Protein AF-A0A2D8I5H7-F1 (afdb_monomer_lite)

Radius of gyration: 12.63 Å; chains: 1; bounding box: 28×21×35 Å

Foldseek 3Di:
DPVPDPDDPVLVVVLVVLCVVFPDHPVLLVLLLVLVVVVCVVQQWDDDSVLSSVLLSVLRVVQRPPPPRDRSNVSSVVCCVVPNRPRIDRD

Structure (mmCIF, N/CA/C/O backbone):
data_AF-A0A2D8I5H7-F1
#
_entry.id   AF-A0A2D8I5H7-F1
#
loop_
_atom_site.group_PDB
_atom_site.id
_atom_site.type_symbol
_atom_site.label_atom_id
_atom_site.label_alt_id
_atom_site.label_comp_id
_atom_site.label_asym_id
_atom_site.label_entity_id
_atom_site.label_seq_id
_atom_site.pdbx_PDB_ins_code
_atom_site.Cartn_x
_atom_site.Cartn_y
_atom_site.Cartn_z
_atom_site.occupancy
_atom_site.B_iso_or_equiv
_atom_site.auth_seq_id
_atom_site.auth_comp_id
_atom_site.auth_asym_id
_atom_site.auth_atom_id
_atom_site.pdbx_PDB_model_num
ATOM 1 N N . MET A 1 1 ? 15.777 11.453 -0.852 1.00 39.66 1 MET A N 1
ATOM 2 C CA . MET A 1 1 ? 15.754 10.508 0.283 1.00 39.66 1 MET A CA 1
ATOM 3 C C . MET A 1 1 ? 14.794 11.041 1.347 1.00 39.66 1 MET A C 1
ATOM 5 O O . MET A 1 1 ? 15.232 11.785 2.208 1.00 39.66 1 MET A O 1
ATOM 9 N N . CYS A 1 2 ? 13.492 10.735 1.264 1.00 46.78 2 CYS A N 1
ATOM 10 C CA . CYS A 1 2 ? 12.479 11.222 2.225 1.00 46.78 2 CYS A CA 1
ATOM 11 C C . CYS A 1 2 ? 11.507 10.104 2.658 1.00 46.78 2 CYS A C 1
ATOM 13 O O . CYS A 1 2 ? 10.296 10.279 2.667 1.00 46.78 2 CYS A O 1
ATOM 15 N N . TRP A 1 3 ? 12.033 8.930 3.015 1.00 57.41 3 TRP A N 1
ATOM 16 C CA . TRP A 1 3 ? 11.338 7.974 3.903 1.00 57.41 3 TRP A CA 1
ATOM 17 C C . TRP A 1 3 ? 11.612 8.239 5.392 1.00 57.41 3 TRP A C 1
ATOM 19 O O . TRP A 1 3 ? 11.112 7.560 6.288 1.00 57.41 3 TRP A O 1
ATOM 29 N N . ASP A 1 4 ? 12.466 9.222 5.641 1.00 48.94 4 ASP A N 1
ATOM 30 C CA . ASP A 1 4 ? 12.808 9.844 6.912 1.00 48.94 4 ASP A CA 1
ATOM 31 C C . ASP A 1 4 ? 11.673 10.827 7.192 1.00 48.94 4 ASP A C 1
ATOM 33 O O . ASP A 1 4 ? 11.523 11.770 6.432 1.00 48.94 4 ASP A O 1
ATOM 37 N N . VAL A 1 5 ? 10.674 10.540 8.032 1.00 52.91 5 VAL A N 1
ATOM 38 C CA . VAL A 1 5 ? 10.717 10.915 9.459 1.00 52.91 5 VAL A CA 1
ATOM 39 C C . VAL A 1 5 ? 9.953 9.921 10.369 1.00 52.91 5 VAL A C 1
ATOM 41 O O . VAL A 1 5 ? 10.051 10.018 11.586 1.00 52.91 5 VAL A O 1
ATOM 44 N N . LYS A 1 6 ? 9.191 8.946 9.840 1.00 59.56 6 LYS A N 1
ATOM 45 C CA . LYS A 1 6 ? 8.297 8.093 10.672 1.00 59.56 6 LYS A CA 1
ATOM 46 C C . LYS A 1 6 ? 8.557 6.583 10.641 1.00 59.56 6 LYS A C 1
ATOM 48 O O . LYS A 1 6 ? 7.946 5.863 11.423 1.00 59.56 6 LYS A O 1
ATOM 53 N N . LEU A 1 7 ? 9.432 6.097 9.764 1.00 69.69 7 LEU A N 1
ATOM 54 C CA . LEU A 1 7 ? 9.720 4.666 9.647 1.00 69.69 7 LEU A CA 1
ATOM 55 C C . LEU A 1 7 ? 10.934 4.278 10.492 1.00 69.69 7 LEU A C 1
ATOM 57 O O . LEU A 1 7 ? 12.002 4.875 10.348 1.00 69.69 7 LEU A O 1
ATOM 61 N N . SER A 1 8 ? 10.788 3.244 11.324 1.00 78.62 8 SER A N 1
ATOM 62 C CA . SER A 1 8 ? 11.916 2.605 12.008 1.00 78.62 8 SER A CA 1
ATOM 63 C C . SER A 1 8 ? 12.939 2.076 11.000 1.00 78.62 8 SER A C 1
ATOM 65 O O . SER A 1 8 ? 12.602 1.724 9.868 1.00 78.62 8 SER A O 1
ATOM 67 N N . LEU A 1 9 ? 14.202 1.971 11.418 1.00 80.31 9 LEU A N 1
ATOM 68 C CA . LEU A 1 9 ? 15.301 1.517 10.558 1.00 80.31 9 LEU A CA 1
ATOM 69 C C . LEU A 1 9 ? 15.062 0.107 9.982 1.00 80.31 9 LEU A C 1
ATOM 71 O O . LEU A 1 9 ? 15.431 -0.171 8.843 1.00 80.31 9 LEU A O 1
ATOM 75 N N . GLU A 1 10 ? 14.396 -0.758 10.749 1.00 83.06 10 GLU A N 1
ATOM 76 C CA . GLU A 1 10 ? 13.957 -2.087 10.309 1.00 83.06 10 GLU A CA 1
ATOM 77 C C . GLU A 1 10 ? 12.889 -2.022 9.213 1.00 83.06 10 GLU A C 1
ATOM 79 O O . GLU A 1 10 ? 13.012 -2.705 8.199 1.00 83.06 10 GLU A O 1
ATOM 84 N N . GLU A 1 11 ? 11.876 -1.166 9.369 1.00 81.94 11 GLU A N 1
ATOM 85 C CA . GLU A 1 11 ? 10.833 -0.991 8.354 1.00 81.94 11 GLU A CA 1
ATOM 86 C C . GLU A 1 11 ? 11.428 -0.415 7.070 1.00 81.94 11 GLU A C 1
ATOM 88 O O . GLU A 1 11 ? 11.141 -0.897 5.981 1.00 81.94 11 GLU A O 1
ATOM 93 N N . ARG A 1 12 ? 12.352 0.543 7.177 1.00 81.31 12 ARG A N 1
ATOM 94 C CA . ARG A 1 12 ? 13.059 1.079 6.010 1.00 81.31 12 ARG A CA 1
ATOM 95 C C . ARG A 1 12 ? 13.804 -0.001 5.224 1.00 81.31 12 ARG A C 1
ATOM 97 O O . ARG A 1 12 ? 13.752 0.014 3.998 1.00 81.31 12 ARG A O 1
ATOM 104 N N . ARG A 1 13 ? 14.485 -0.928 5.907 1.00 84.88 13 ARG A N 1
ATOM 105 C CA . ARG A 1 13 ? 15.159 -2.060 5.246 1.00 84.88 13 ARG A CA 1
ATOM 106 C C . ARG A 1 13 ? 14.160 -2.956 4.534 1.00 84.88 13 ARG A C 1
ATOM 108 O O . ARG A 1 13 ? 14.312 -3.187 3.344 1.00 84.88 13 ARG A O 1
ATOM 115 N N . LYS A 1 14 ? 13.108 -3.357 5.243 1.00 85.94 14 LYS A N 1
ATOM 116 C CA . LYS A 1 14 ? 12.020 -4.178 4.712 1.00 85.94 14 LYS A CA 1
ATOM 117 C C . LYS A 1 14 ? 11.391 -3.583 3.458 1.00 85.94 14 LYS A C 1
ATOM 119 O O . LYS A 1 14 ? 11.151 -4.299 2.499 1.00 85.94 14 LYS A O 1
ATOM 124 N N . TRP A 1 15 ? 11.115 -2.284 3.460 1.00 85.38 15 TRP A N 1
ATOM 125 C CA . TRP A 1 15 ? 10.591 -1.603 2.284 1.00 85.38 15 TRP A CA 1
ATOM 126 C C . TRP A 1 15 ? 11.618 -1.556 1.142 1.00 85.38 15 TRP A C 1
ATOM 128 O O . TRP A 1 15 ? 11.253 -1.768 -0.007 1.00 85.38 15 TRP A O 1
ATOM 138 N N . GLY A 1 16 ? 12.900 -1.325 1.441 1.00 83.81 16 GLY A N 1
ATOM 139 C CA . GLY A 1 16 ? 13.964 -1.363 0.433 1.00 83.81 16 GLY A CA 1
ATOM 140 C C . GLY A 1 16 ? 14.123 -2.738 -0.224 1.00 83.81 16 GLY A C 1
ATOM 141 O O . GLY A 1 16 ? 14.318 -2.814 -1.432 1.00 83.81 16 GLY A O 1
ATOM 142 N N . GLU A 1 17 ? 13.997 -3.820 0.545 1.00 86.38 17 GLU A N 1
ATOM 143 C CA . GLU A 1 17 ? 14.046 -5.192 0.022 1.00 86.38 17 GLU A CA 1
ATOM 144 C C . GLU A 1 17 ? 12.893 -5.483 -0.945 1.00 86.38 17 GLU A C 1
ATOM 146 O O . GLU A 1 17 ? 13.129 -6.036 -2.017 1.00 86.38 17 GLU A O 1
ATOM 151 N N . GLU A 1 18 ? 11.672 -5.061 -0.609 1.00 84.94 18 GLU A N 1
ATOM 152 C CA . GLU A 1 18 ? 10.504 -5.235 -1.482 1.00 84.94 18 GLU A CA 1
ATOM 153 C C . GLU A 1 18 ? 10.673 -4.442 -2.784 1.00 84.94 18 GLU A C 1
ATOM 155 O O . GLU A 1 18 ? 10.503 -4.988 -3.869 1.00 84.94 18 GLU A O 1
ATOM 160 N N . ILE A 1 19 ? 11.121 -3.187 -2.708 1.00 85.00 19 ILE A N 1
ATOM 161 C CA . ILE A 1 19 ? 11.359 -2.365 -3.906 1.00 85.00 19 ILE A CA 1
ATOM 162 C C . ILE A 1 19 ? 12.353 -3.018 -4.850 1.00 85.00 19 ILE A C 1
ATOM 164 O O . ILE A 1 19 ? 12.107 -3.077 -6.047 1.00 85.00 19 ILE A O 1
ATOM 168 N N . LEU A 1 20 ? 13.459 -3.539 -4.316 1.00 82.88 20 LEU A N 1
ATOM 169 C CA . LEU A 1 20 ? 14.468 -4.222 -5.123 1.00 82.88 20 LEU A CA 1
ATOM 170 C C . LEU A 1 20 ? 13.947 -5.524 -5.747 1.00 82.88 20 LEU A C 1
ATOM 172 O O . LEU A 1 20 ? 14.510 -5.996 -6.734 1.00 82.88 20 LEU A O 1
ATOM 176 N N . ARG A 1 21 ? 12.903 -6.120 -5.167 1.00 81.94 21 ARG A N 1
ATOM 177 C CA . ARG A 1 21 ? 12.301 -7.372 -5.628 1.00 81.94 21 ARG A CA 1
ATOM 178 C C . ARG A 1 21 ? 11.275 -7.168 -6.743 1.00 81.94 21 ARG A C 1
ATOM 180 O O . ARG A 1 21 ? 11.031 -8.103 -7.505 1.00 81.94 21 ARG A O 1
ATOM 187 N N . HIS A 1 22 ? 10.689 -5.979 -6.853 1.00 81.62 22 HIS A N 1
ATOM 188 C CA . HIS A 1 22 ? 9.659 -5.664 -7.841 1.00 81.62 22 HIS A CA 1
ATOM 189 C C . HIS A 1 22 ? 10.182 -4.755 -8.958 1.00 81.62 22 HIS A C 1
ATOM 191 O O . HIS A 1 22 ? 11.182 -4.061 -8.817 1.00 81.62 22 HIS A O 1
ATOM 197 N N . SER A 1 23 ? 9.487 -4.740 -10.095 1.00 79.44 23 SER A N 1
ATOM 198 C CA . SER A 1 23 ? 9.881 -3.967 -11.284 1.00 79.44 23 SER A CA 1
ATOM 199 C C . SER A 1 23 ? 9.520 -2.475 -11.226 1.00 79.44 23 SER A C 1
ATOM 201 O O . SER A 1 23 ? 9.491 -1.828 -12.268 1.00 79.44 23 SER A O 1
ATOM 203 N N . PHE A 1 24 ? 9.230 -1.940 -10.038 1.00 84.62 24 PHE A N 1
ATOM 204 C CA . PHE A 1 24 ? 8.773 -0.563 -9.830 1.00 84.62 24 PHE A CA 1
ATOM 205 C C . PHE A 1 24 ? 9.852 0.277 -9.149 1.00 84.62 24 PHE A C 1
ATOM 207 O O . PHE A 1 24 ? 10.548 -0.201 -8.250 1.00 84.62 24 PHE A O 1
ATOM 214 N N . ASP A 1 25 ? 9.945 1.550 -9.519 1.00 85.62 25 ASP A N 1
ATOM 215 C CA . ASP A 1 25 ? 10.915 2.478 -8.937 1.00 85.62 25 ASP A CA 1
ATOM 216 C C . ASP A 1 25 ? 10.537 2.899 -7.510 1.00 85.62 25 ASP A C 1
ATOM 218 O O . ASP A 1 25 ? 9.361 2.989 -7.156 1.00 85.62 25 ASP A O 1
ATOM 222 N N . GLU A 1 26 ? 11.522 3.298 -6.693 1.00 85.12 26 GLU A N 1
ATOM 223 C CA . GLU A 1 26 ? 11.274 3.770 -5.315 1.00 85.12 26 GLU A CA 1
ATOM 224 C C . GLU A 1 26 ? 10.211 4.876 -5.241 1.00 85.12 26 GLU A C 1
ATOM 226 O O . GLU A 1 26 ? 9.397 4.931 -4.314 1.00 85.12 26 GLU A O 1
ATOM 231 N N . LYS A 1 27 ? 10.191 5.747 -6.251 1.00 85.75 27 LYS A N 1
ATOM 232 C CA . LYS A 1 27 ? 9.219 6.830 -6.356 1.00 85.75 27 LYS A CA 1
ATOM 233 C C . LYS A 1 27 ? 7.787 6.304 -6.502 1.00 85.75 27 LYS A C 1
ATOM 235 O O . LYS A 1 27 ? 6.878 6.868 -5.899 1.00 85.75 27 LYS A O 1
ATOM 240 N N . G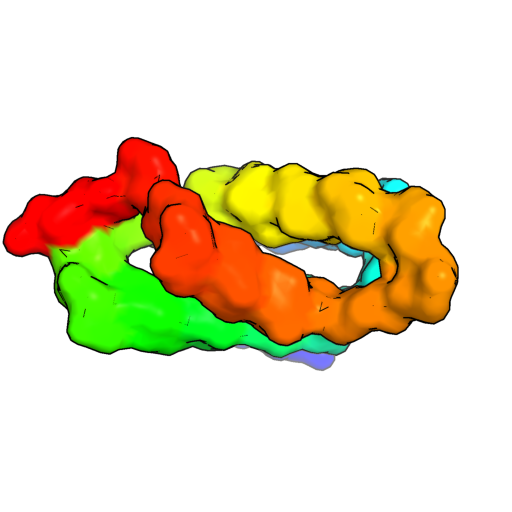LU A 1 28 ? 7.580 5.220 -7.242 1.00 89.25 28 GLU A N 1
ATOM 241 C CA . GLU A 1 28 ? 6.257 4.613 -7.407 1.00 89.25 28 GLU A CA 1
ATOM 242 C C . GLU A 1 28 ? 5.754 4.015 -6.096 1.00 89.25 28 GLU A C 1
ATOM 244 O O . GLU A 1 28 ? 4.595 4.205 -5.734 1.00 89.25 28 GLU A O 1
ATOM 249 N N . TRP A 1 29 ? 6.642 3.388 -5.326 1.00 89.00 29 TRP A N 1
ATOM 250 C CA . TRP A 1 29 ? 6.329 2.889 -3.986 1.00 89.00 29 TRP A CA 1
ATOM 251 C C . TRP A 1 29 ? 5.997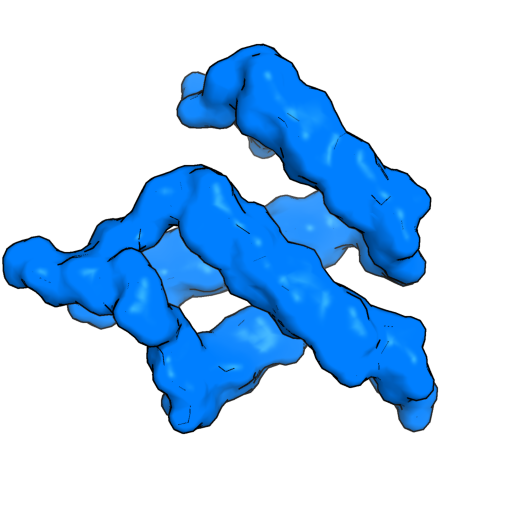 4.012 -3.005 1.00 89.00 29 TRP A C 1
ATOM 253 O O . TRP A 1 29 ? 5.067 3.891 -2.207 1.00 89.00 29 TRP A O 1
ATOM 263 N N . GLN A 1 30 ? 6.721 5.133 -3.078 1.00 87.50 30 GLN A N 1
ATOM 264 C CA . GLN A 1 30 ? 6.416 6.338 -2.300 1.00 87.50 30 GLN A CA 1
ATOM 265 C C . GLN A 1 30 ? 5.023 6.872 -2.621 1.00 87.50 30 GLN A C 1
ATOM 267 O O . GLN A 1 30 ? 4.240 7.130 -1.707 1.00 87.50 30 GLN A O 1
ATOM 272 N N . GLN A 1 31 ? 4.713 7.005 -3.908 1.00 89.81 31 GLN A N 1
ATOM 273 C CA . GLN A 1 31 ? 3.416 7.479 -4.376 1.00 89.81 31 GLN A CA 1
ATOM 274 C C . GLN A 1 31 ? 2.282 6.540 -3.957 1.00 89.81 31 GLN A C 1
ATOM 276 O O . GLN A 1 31 ? 1.299 6.999 -3.380 1.00 89.81 31 GLN A O 1
ATOM 281 N N . ALA A 1 32 ? 2.456 5.231 -4.143 1.00 90.75 32 ALA A N 1
ATOM 282 C CA . ALA A 1 32 ? 1.499 4.212 -3.728 1.00 90.75 32 ALA A CA 1
ATOM 283 C C . ALA A 1 32 ? 1.231 4.234 -2.216 1.00 90.75 32 ALA A C 1
ATOM 285 O O . ALA A 1 32 ? 0.077 4.237 -1.788 1.00 90.75 32 ALA A O 1
ATOM 286 N N . ARG A 1 33 ? 2.285 4.334 -1.394 1.00 89.94 33 ARG A N 1
ATOM 287 C CA . ARG A 1 33 ? 2.158 4.463 0.065 1.00 89.94 33 ARG A CA 1
ATOM 288 C C . ARG A 1 33 ? 1.393 5.723 0.456 1.00 89.94 33 ARG A C 1
ATOM 290 O O . ARG A 1 33 ? 0.499 5.658 1.295 1.00 89.94 33 ARG A O 1
ATOM 297 N N . SER A 1 34 ? 1.733 6.866 -0.135 1.00 89.19 34 SER A N 1
ATOM 298 C CA . SER A 1 34 ? 1.040 8.129 0.132 1.00 89.19 34 SER A CA 1
ATOM 299 C C . SER A 1 34 ? -0.428 8.088 -0.293 1.00 89.19 34 SER A C 1
ATOM 301 O O . SER A 1 34 ? -1.277 8.573 0.452 1.00 89.19 34 SER A O 1
ATOM 303 N N . ALA A 1 35 ? -0.742 7.487 -1.442 1.00 90.12 35 ALA A N 1
ATOM 304 C CA . ALA A 1 35 ? -2.114 7.304 -1.901 1.00 90.12 35 ALA A CA 1
ATOM 305 C C . ALA A 1 35 ? -2.920 6.425 -0.936 1.00 90.12 35 ALA A C 1
ATOM 307 O O . ALA A 1 35 ? -3.994 6.834 -0.499 1.00 90.12 35 ALA A O 1
ATOM 308 N N . LEU A 1 36 ? -2.370 5.279 -0.519 1.00 89.44 36 LEU A N 1
ATOM 309 C CA . LEU A 1 36 ? -3.027 4.385 0.434 1.00 89.44 36 LEU A CA 1
ATOM 310 C C . LEU A 1 36 ? -3.257 5.055 1.795 1.00 89.44 36 LEU A C 1
ATOM 312 O O . LEU A 1 36 ? -4.341 4.952 2.356 1.00 89.44 36 LEU A O 1
ATOM 316 N N . LEU A 1 37 ? -2.272 5.794 2.312 1.00 88.12 37 LEU A N 1
ATOM 317 C CA . LEU A 1 37 ? -2.426 6.545 3.562 1.00 88.12 37 LEU A CA 1
ATOM 318 C C . LEU A 1 37 ? -3.518 7.622 3.469 1.00 88.12 37 LEU A C 1
ATOM 320 O O . LEU A 1 37 ? -4.263 7.809 4.428 1.00 88.12 37 LEU A O 1
ATOM 324 N N . ASN A 1 38 ? -3.634 8.311 2.331 1.00 88.94 38 ASN A N 1
ATOM 325 C CA . ASN A 1 38 ? -4.704 9.286 2.105 1.00 88.94 38 ASN A CA 1
ATOM 326 C C . ASN A 1 38 ? -6.085 8.620 2.025 1.00 88.94 38 ASN A C 1
ATOM 328 O O . ASN A 1 38 ? -7.050 9.165 2.561 1.00 88.94 38 ASN A O 1
ATOM 332 N N . LEU A 1 39 ? -6.183 7.450 1.386 1.00 88.75 39 LEU A N 1
ATOM 333 C CA . LEU A 1 39 ? -7.416 6.660 1.329 1.00 88.75 39 LEU A CA 1
ATOM 334 C C . LEU A 1 39 ? -7.845 6.197 2.723 1.00 88.75 39 LEU A C 1
ATOM 336 O O . LEU A 1 39 ? -8.975 6.445 3.130 1.00 88.75 39 LEU A O 1
ATOM 340 N N . LEU A 1 40 ? -6.915 5.624 3.488 1.00 87.50 40 LEU A N 1
ATOM 341 C CA . LEU A 1 40 ? -7.145 5.215 4.873 1.00 87.50 40 LEU A CA 1
ATOM 342 C C . LEU A 1 40 ? -7.610 6.394 5.737 1.00 87.50 40 LEU A C 1
ATOM 344 O O . LEU A 1 40 ? -8.612 6.288 6.434 1.00 87.50 40 LEU A O 1
ATOM 348 N N . ALA A 1 41 ? -6.938 7.544 5.641 1.00 86.38 41 ALA A N 1
ATOM 349 C CA . ALA A 1 41 ? -7.340 8.745 6.369 1.00 86.38 41 ALA A CA 1
ATOM 350 C C . ALA A 1 41 ? -8.734 9.255 5.961 1.00 86.38 41 ALA A C 1
ATOM 352 O O . ALA A 1 41 ? -9.481 9.723 6.821 1.00 86.38 41 ALA A O 1
ATOM 353 N N . SER A 1 42 ? -9.089 9.155 4.675 1.00 87.19 42 SER A N 1
ATOM 354 C CA . SER A 1 42 ? -10.409 9.556 4.164 1.00 87.19 42 SER A CA 1
ATOM 355 C C . SER A 1 42 ? -11.523 8.654 4.697 1.00 87.19 42 SER A C 1
ATOM 357 O O . SER A 1 42 ? -12.572 9.156 5.086 1.00 87.19 42 SER A O 1
ATOM 359 N N . GLU A 1 43 ? -11.260 7.352 4.802 1.00 84.25 43 GLU A N 1
ATOM 360 C CA . GLU A 1 43 ? -12.201 6.349 5.320 1.00 84.25 43 GLU A CA 1
ATOM 361 C C . GLU A 1 43 ? -12.154 6.198 6.856 1.00 84.25 43 GLU A C 1
ATOM 363 O O . GLU A 1 43 ? -12.825 5.338 7.420 1.00 84.25 43 GLU A O 1
ATOM 368 N N . ASN A 1 44 ? -11.367 7.024 7.559 1.00 81.81 44 ASN A N 1
ATOM 369 C CA . ASN A 1 44 ? -11.121 6.911 9.007 1.00 81.81 44 ASN A CA 1
ATOM 370 C C . ASN A 1 44 ? -10.577 5.533 9.446 1.00 81.81 44 ASN A C 1
ATOM 372 O O . ASN A 1 44 ? -10.822 5.048 10.551 1.00 81.81 44 ASN A O 1
ATOM 376 N N . LEU A 1 45 ? -9.820 4.899 8.557 1.00 83.75 45 LEU A N 1
ATOM 377 C CA . LEU A 1 45 ? -9.191 3.607 8.757 1.00 83.75 45 LEU A CA 1
ATOM 378 C C . LEU A 1 45 ? -7.735 3.784 9.189 1.00 83.75 4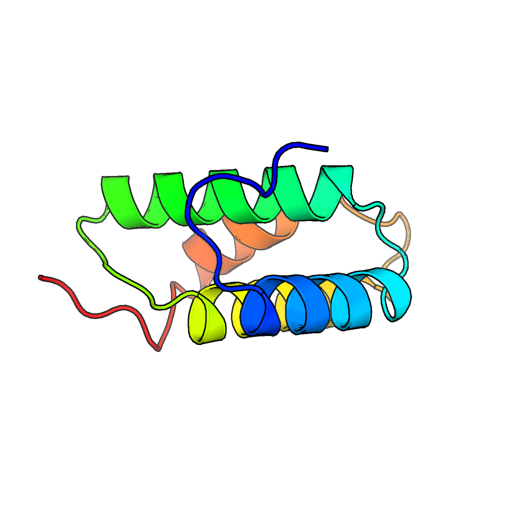5 LEU A C 1
ATOM 380 O O . LEU A 1 45 ? -7.022 4.674 8.723 1.00 83.75 45 LEU A O 1
ATOM 384 N N . HIS A 1 46 ? -7.256 2.881 10.042 1.00 78.12 46 HIS A N 1
ATOM 385 C CA . HIS A 1 46 ? -5.842 2.801 10.398 1.00 78.12 46 HIS A CA 1
ATOM 386 C C . HIS A 1 46 ? -5.250 1.451 9.997 1.00 78.12 46 HIS A C 1
ATOM 388 O O . HIS A 1 46 ? -5.806 0.393 10.289 1.00 78.12 46 HIS A O 1
ATOM 394 N N . ALA A 1 47 ? -4.075 1.497 9.366 1.00 81.12 47 ALA A N 1
ATOM 395 C CA . ALA A 1 47 ? -3.281 0.324 9.032 1.00 81.12 47 ALA A CA 1
ATOM 396 C C . ALA A 1 47 ? -1.836 0.509 9.505 1.00 81.12 47 ALA A C 1
ATOM 398 O O . ALA A 1 47 ? -1.259 1.592 9.402 1.00 81.12 47 ALA A O 1
ATOM 399 N N . ASN A 1 48 ? -1.242 -0.570 10.013 1.00 83.56 48 ASN A N 1
ATOM 400 C CA . ASN A 1 48 ? 0.170 -0.585 10.377 1.00 83.56 48 ASN A CA 1
ATOM 401 C C . ASN A 1 48 ? 1.053 -0.601 9.123 1.00 83.56 48 ASN A C 1
ATOM 403 O O . ASN A 1 48 ? 0.658 -1.133 8.086 1.00 83.56 48 ASN A O 1
ATOM 407 N N . GLU A 1 49 ? 2.289 -0.111 9.244 1.00 83.75 49 GLU A N 1
ATOM 408 C CA . GLU A 1 49 ? 3.254 -0.078 8.131 1.00 83.75 49 GLU A CA 1
ATOM 409 C C . GLU A 1 49 ? 3.490 -1.459 7.514 1.00 83.75 49 GLU A C 1
ATOM 411 O O . GLU A 1 49 ? 3.604 -1.575 6.297 1.00 83.75 49 GLU A O 1
ATOM 416 N N . ASN A 1 50 ? 3.466 -2.521 8.325 1.00 84.75 50 ASN A N 1
ATOM 417 C CA . ASN A 1 50 ? 3.560 -3.883 7.814 1.00 84.75 50 ASN A CA 1
ATOM 418 C C . ASN A 1 50 ? 2.383 -4.244 6.894 1.00 84.75 50 ASN A C 1
ATOM 420 O O . ASN A 1 50 ? 2.604 -4.813 5.832 1.00 84.75 50 ASN A O 1
ATOM 424 N N . SER A 1 51 ? 1.153 -3.890 7.280 1.00 87.38 51 SER A N 1
ATOM 425 C CA . SER A 1 51 ? -0.046 -4.148 6.476 1.00 87.38 51 SER A CA 1
ATOM 426 C C . SER A 1 51 ? -0.040 -3.319 5.193 1.00 87.38 51 SER A C 1
ATOM 428 O O . SER A 1 51 ? -0.345 -3.844 4.131 1.00 87.38 51 SER A O 1
ATOM 430 N N . ILE A 1 52 ? 0.359 -2.046 5.282 1.00 88.50 52 ILE A N 1
ATOM 431 C CA . ILE A 1 52 ? 0.518 -1.139 4.134 1.00 88.50 52 ILE A CA 1
ATOM 432 C C . ILE A 1 52 ? 1.534 -1.715 3.142 1.00 88.50 52 ILE A C 1
ATOM 434 O O . ILE A 1 52 ? 1.249 -1.816 1.952 1.00 88.50 52 ILE A O 1
ATOM 438 N N . ARG A 1 53 ? 2.704 -2.133 3.636 1.00 89.25 53 ARG A N 1
ATOM 439 C CA . ARG A 1 53 ? 3.761 -2.739 2.823 1.00 89.25 53 ARG A CA 1
ATOM 440 C C . ARG A 1 53 ? 3.274 -4.015 2.146 1.00 89.25 53 ARG A C 1
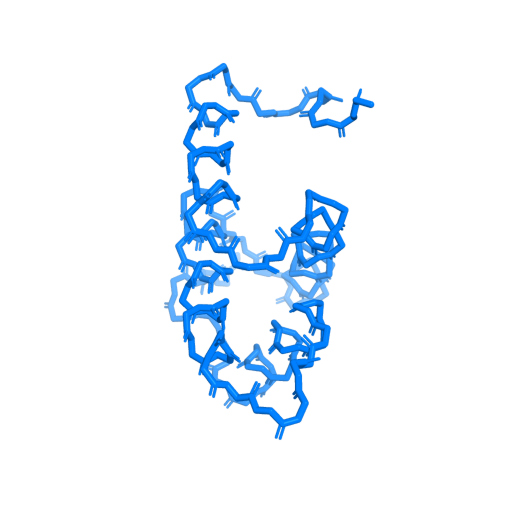ATOM 442 O O . ARG A 1 53 ? 3.344 -4.095 0.931 1.00 89.25 53 ARG A O 1
ATOM 449 N N . SER A 1 54 ? 2.736 -4.971 2.906 1.00 89.00 54 SER A N 1
ATOM 450 C CA . SER A 1 54 ? 2.231 -6.233 2.349 1.00 89.00 54 SER A CA 1
ATOM 451 C C . SER A 1 54 ? 1.127 -6.016 1.314 1.00 89.00 54 SER A C 1
ATOM 453 O O . SER A 1 54 ? 1.092 -6.720 0.310 1.00 89.00 54 SER A O 1
ATOM 455 N N . TYR A 1 55 ? 0.257 -5.027 1.525 1.00 89.38 55 TYR A N 1
ATOM 456 C CA . TYR A 1 55 ? -0.789 -4.674 0.571 1.00 89.38 55 TYR A CA 1
ATOM 457 C C . TYR A 1 55 ? -0.209 -4.143 -0.744 1.00 89.38 55 TYR A C 1
ATOM 459 O O . TYR A 1 55 ? -0.568 -4.616 -1.821 1.00 89.38 55 TYR A O 1
ATOM 467 N N . ILE A 1 56 ? 0.724 -3.191 -0.665 1.00 90.25 56 ILE A N 1
ATOM 468 C CA . ILE A 1 56 ? 1.354 -2.592 -1.846 1.00 90.25 56 ILE A CA 1
ATOM 469 C C . ILE A 1 56 ? 2.225 -3.615 -2.580 1.00 90.25 56 ILE A C 1
ATOM 471 O O . ILE A 1 56 ? 2.175 -3.655 -3.806 1.00 90.25 56 ILE A O 1
ATOM 475 N N . SER A 1 57 ? 2.950 -4.480 -1.864 1.00 89.94 57 SER A N 1
ATOM 476 C CA . SER A 1 57 ? 3.684 -5.598 -2.467 1.00 89.94 57 SER A CA 1
ATOM 477 C C . SER A 1 57 ? 2.750 -6.540 -3.217 1.00 89.94 57 SER A C 1
ATOM 479 O O . SER A 1 57 ? 3.004 -6.847 -4.374 1.00 89.94 57 SER A O 1
ATOM 481 N N . CYS A 1 58 ? 1.616 -6.917 -2.621 1.00 87.94 58 CYS A N 1
ATOM 482 C CA . CYS A 1 58 ? 0.631 -7.762 -3.293 1.00 87.94 58 CYS A CA 1
ATOM 483 C C . CYS A 1 58 ? 0.075 -7.094 -4.562 1.00 87.94 58 CYS A C 1
ATOM 485 O O . CYS A 1 58 ? -0.024 -7.742 -5.604 1.00 87.94 58 CYS A O 1
ATOM 487 N N . CYS A 1 59 ? -0.207 -5.787 -4.510 1.00 88.81 59 CYS A N 1
ATOM 488 C CA . CYS A 1 59 ? -0.596 -5.018 -5.693 1.00 88.81 59 CYS A CA 1
ATOM 489 C C . CYS A 1 59 ? 0.508 -5.061 -6.760 1.00 88.81 59 CYS A C 1
ATOM 491 O O . CYS A 1 59 ? 0.233 -5.380 -7.914 1.00 88.81 59 CYS A O 1
ATOM 493 N N . ALA A 1 60 ? 1.760 -4.803 -6.372 1.00 88.94 60 ALA A N 1
ATOM 494 C CA . ALA A 1 60 ? 2.917 -4.837 -7.262 1.00 88.94 60 ALA A CA 1
ATOM 495 C C . ALA A 1 60 ? 3.129 -6.220 -7.896 1.00 88.94 60 ALA A C 1
ATOM 497 O O . ALA A 1 60 ? 3.465 -6.307 -9.073 1.00 88.94 60 ALA A O 1
ATOM 498 N N . GLU A 1 61 ? 2.915 -7.305 -7.154 1.00 88.19 61 GLU A N 1
ATOM 499 C CA . GLU A 1 61 ? 2.980 -8.674 -7.673 1.00 88.19 61 GLU A CA 1
ATOM 500 C C . GLU A 1 61 ? 1.853 -8.959 -8.665 1.00 88.19 61 GLU A C 1
ATOM 502 O O . GLU A 1 61 ? 2.106 -9.509 -9.738 1.00 88.19 61 GLU A O 1
ATOM 507 N N . ALA A 1 62 ? 0.626 -8.543 -8.339 1.00 85.75 62 ALA A N 1
ATOM 508 C CA . ALA A 1 62 ? -0.551 -8.772 -9.169 1.00 85.75 62 ALA A CA 1
ATOM 509 C C . ALA A 1 62 ? -0.429 -8.093 -10.541 1.00 85.75 62 ALA A C 1
ATOM 511 O O . ALA A 1 62 ? -0.734 -8.703 -11.568 1.00 85.75 62 ALA A O 1
ATOM 512 N N . VAL A 1 63 ? 0.066 -6.851 -10.578 1.00 85.06 63 VAL A N 1
ATOM 513 C CA . VAL A 1 63 ? 0.252 -6.115 -11.839 1.00 85.06 63 VAL A CA 1
ATOM 514 C C . VAL A 1 63 ? 1.648 -6.243 -12.437 1.00 85.06 63 VAL A C 1
ATOM 516 O O . VAL A 1 63 ? 1.839 -5.885 -13.596 1.00 85.06 63 VAL A O 1
ATOM 519 N N . GLY A 1 64 ? 2.614 -6.799 -11.702 1.00 77.44 64 GLY A N 1
ATOM 520 C CA . GLY A 1 64 ? 4.011 -6.925 -12.128 1.00 77.44 64 GLY A CA 1
ATOM 521 C C . GLY A 1 64 ? 4.210 -7.788 -13.376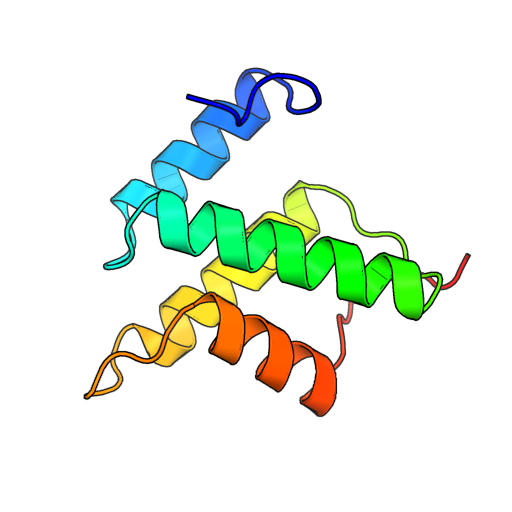 1.00 77.44 64 GLY A C 1
ATOM 522 O O . GLY A 1 64 ? 5.220 -7.660 -14.060 1.00 77.44 64 GLY A O 1
ATOM 523 N N . SER A 1 65 ? 3.232 -8.640 -13.694 1.00 76.88 65 SER A N 1
ATOM 524 C CA . SER A 1 65 ? 3.208 -9.454 -14.919 1.00 76.88 65 SER A CA 1
ATOM 525 C C . SER A 1 65 ? 2.290 -8.898 -16.019 1.00 76.88 65 SER A C 1
ATOM 527 O O . SER A 1 65 ? 2.192 -9.501 -17.087 1.00 76.88 65 SER A O 1
ATOM 529 N N . SER A 1 66 ? 1.600 -7.774 -15.785 1.00 75.56 66 SER A N 1
ATOM 530 C CA . SER A 1 66 ? 0.706 -7.154 -16.771 1.00 75.56 66 SER A CA 1
ATOM 531 C C . SER A 1 66 ? 1.475 -6.243 -17.730 1.00 75.56 66 SER A C 1
ATOM 533 O O . SER A 1 66 ? 2.380 -5.515 -17.325 1.00 75.56 66 SER A O 1
ATOM 535 N N . TYR A 1 67 ? 1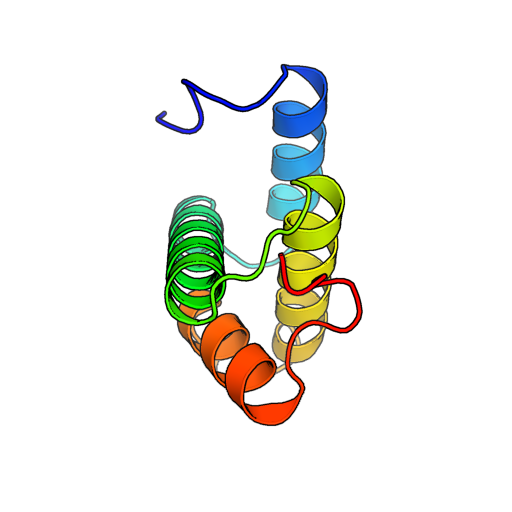.098 -6.262 -19.015 1.00 67.00 67 TYR A N 1
ATOM 536 C CA . TYR A 1 67 ? 1.663 -5.375 -20.034 1.00 67.00 67 TYR A CA 1
ATOM 537 C C . TYR A 1 67 ? 0.556 -4.591 -20.759 1.00 67.00 67 TYR A C 1
ATOM 539 O O . TYR A 1 67 ? -0.335 -5.221 -21.337 1.00 67.00 67 TYR A O 1
ATOM 547 N N . PRO A 1 68 ? 0.610 -3.244 -20.794 1.00 77.56 68 PRO A N 1
ATOM 548 C CA . PRO A 1 68 ? 1.640 -2.379 -20.205 1.00 77.56 68 PRO A CA 1
ATOM 549 C C . PRO A 1 68 ? 1.592 -2.362 -18.671 1.00 77.56 68 PRO A C 1
ATOM 551 O O . PRO A 1 68 ? 0.525 -2.529 -18.084 1.00 77.56 68 PRO A O 1
ATOM 554 N N . LEU A 1 69 ? 2.749 -2.140 -18.040 1.00 76.56 69 LEU A N 1
ATOM 555 C CA . LEU A 1 69 ? 2.862 -2.045 -16.585 1.00 76.56 69 LEU A CA 1
ATOM 556 C C . LEU A 1 69 ? 2.100 -0.791 -16.105 1.00 76.56 69 LEU A C 1
ATOM 558 O O . LEU A 1 69 ? 2.467 0.322 -16.502 1.00 76.56 69 LEU A O 1
ATOM 562 N N . PRO A 1 70 ? 1.022 -0.930 -15.316 1.00 82.00 70 PRO A N 1
ATOM 563 C CA . PRO A 1 70 ? 0.293 0.219 -14.798 1.00 82.00 70 PRO A CA 1
ATOM 564 C C . PRO A 1 70 ? 1.085 0.889 -13.671 1.00 82.00 70 PRO A C 1
ATOM 566 O O . PRO A 1 70 ? 1.918 0.263 -13.024 1.00 82.00 70 PRO A O 1
ATOM 569 N N . SER A 1 71 ? 0.803 2.163 -13.393 1.00 87.31 71 SER A N 1
ATOM 570 C CA . SER A 1 71 ? 1.398 2.844 -12.238 1.00 87.31 71 SER A CA 1
ATOM 571 C C . SER A 1 71 ? 0.969 2.161 -10.938 1.00 87.31 71 SER A C 1
ATOM 573 O O . SER A 1 71 ? -0.228 1.947 -10.717 1.00 87.31 71 SER A O 1
ATOM 575 N N . LEU A 1 72 ? 1.929 1.886 -10.049 1.00 88.50 72 LEU A N 1
ATOM 576 C CA . LEU A 1 72 ? 1.652 1.214 -8.774 1.00 88.50 72 LEU A CA 1
ATOM 577 C C . LEU A 1 72 ? 0.627 1.983 -7.925 1.00 88.50 72 LEU A C 1
ATOM 579 O O . LEU A 1 72 ? -0.260 1.387 -7.325 1.00 88.50 72 LEU A O 1
ATOM 583 N N . GLU A 1 73 ? 0.701 3.317 -7.947 1.00 91.38 73 GLU A N 1
ATOM 584 C CA . GLU A 1 73 ? -0.263 4.217 -7.302 1.00 91.38 73 GLU A CA 1
ATOM 585 C C . GLU A 1 73 ? -1.708 3.936 -7.737 1.00 91.38 73 GLU A C 1
ATOM 587 O O . GLU A 1 73 ? -2.576 3.739 -6.890 1.00 91.38 73 GLU A O 1
ATOM 592 N N . LYS A 1 74 ? -1.958 3.875 -9.052 1.00 89.19 74 LYS A N 1
ATOM 593 C CA . LYS A 1 74 ? -3.300 3.625 -9.593 1.00 89.19 74 LYS A CA 1
ATOM 594 C C . LYS A 1 74 ? -3.803 2.250 -9.198 1.00 89.19 74 LYS A C 1
ATOM 596 O O . LYS A 1 74 ? -4.913 2.147 -8.700 1.00 89.19 74 LYS A O 1
ATOM 601 N N . THR A 1 75 ? -2.947 1.240 -9.333 1.00 90.00 75 THR A N 1
ATOM 602 C CA . THR A 1 75 ? -3.277 -0.136 -8.947 1.00 90.00 75 THR A CA 1
ATOM 603 C C . THR A 1 75 ? -3.722 -0.200 -7.490 1.00 90.00 75 THR A C 1
ATOM 605 O O . THR A 1 75 ? -4.755 -0.776 -7.184 1.00 90.00 75 THR A O 1
ATOM 608 N N . VAL A 1 76 ? -2.971 0.430 -6.586 1.00 90.88 76 VAL A N 1
ATOM 609 C CA . VAL A 1 76 ? -3.285 0.442 -5.152 1.00 90.88 76 VAL A CA 1
ATOM 610 C C . VAL A 1 76 ? -4.612 1.143 -4.869 1.00 90.88 76 VAL A C 1
ATOM 612 O O . VAL A 1 76 ? -5.380 0.648 -4.047 1.00 90.88 76 VAL A O 1
ATOM 615 N N . ILE A 1 77 ? -4.895 2.259 -5.549 1.00 89.69 77 ILE A N 1
ATOM 616 C CA . ILE A 1 77 ? -6.173 2.973 -5.423 1.00 89.69 77 ILE A CA 1
ATOM 617 C C . ILE A 1 77 ? -7.326 2.104 -5.930 1.00 89.69 77 ILE A C 1
ATOM 619 O O . ILE A 1 77 ? -8.307 1.940 -5.212 1.00 89.69 77 ILE A O 1
ATOM 623 N N . GLU A 1 78 ? -7.200 1.528 -7.127 1.00 88.94 78 GLU A N 1
ATOM 624 C CA . GLU A 1 78 ? -8.232 0.685 -7.740 1.00 88.94 78 GLU A CA 1
ATOM 625 C C . GLU A 1 78 ? -8.518 -0.544 -6.874 1.00 88.94 78 GLU A C 1
ATOM 627 O O . GLU A 1 78 ? -9.659 -0.754 -6.470 1.00 88.94 78 GLU A O 1
ATOM 632 N N . PHE A 1 79 ? -7.478 -1.274 -6.461 1.00 87.56 79 PHE A N 1
ATOM 633 C CA . PHE A 1 79 ? -7.626 -2.425 -5.571 1.00 87.56 79 PHE A CA 1
ATOM 634 C C . PHE A 1 79 ? -8.283 -2.033 -4.245 1.00 87.56 79 PHE A C 1
ATOM 636 O O . PHE A 1 79 ? -9.122 -2.773 -3.739 1.00 87.56 79 PHE A O 1
ATOM 643 N N . PHE A 1 80 ? -7.939 -0.868 -3.686 1.00 88.06 80 PHE A N 1
ATOM 644 C CA . PHE A 1 80 ? -8.529 -0.422 -2.423 1.00 88.06 80 PHE A CA 1
ATOM 645 C C . PHE A 1 80 ? -10.002 -0.048 -2.595 1.00 88.06 80 PHE A C 1
ATOM 647 O O . PHE A 1 80 ? -10.807 -0.307 -1.710 1.00 88.06 80 PHE A O 1
ATOM 654 N N . GLN A 1 81 ? -10.383 0.538 -3.728 1.00 84.62 81 GLN A N 1
ATOM 655 C CA . GLN A 1 81 ? -11.780 0.852 -4.019 1.00 84.62 81 GLN A CA 1
ATOM 656 C C . GLN A 1 81 ? -12.614 -0.400 -4.320 1.00 84.62 81 GLN A C 1
ATOM 658 O O . GLN A 1 81 ? -13.785 -0.444 -3.949 1.00 84.62 81 GLN A O 1
ATOM 663 N N . GLU A 1 82 ? -12.031 -1.409 -4.972 1.00 83.56 82 GLU A N 1
ATOM 664 C CA . GLU A 1 82 ? -12.727 -2.651 -5.327 1.00 83.56 82 GLU A CA 1
ATOM 665 C C . GLU A 1 82 ? -12.834 -3.637 -4.158 1.00 83.56 82 GLU A C 1
ATOM 667 O O . GLU A 1 82 ? -13.883 -4.250 -3.957 1.00 83.56 82 GLU A O 1
ATOM 672 N N . HIS A 1 83 ? -11.760 -3.796 -3.384 1.00 77.88 83 HIS A N 1
ATOM 673 C CA . HIS A 1 83 ? -11.653 -4.822 -2.346 1.00 77.88 83 HIS A CA 1
ATOM 674 C C . HIS A 1 83 ? -11.578 -4.259 -0.923 1.00 77.88 83 HIS A C 1
ATOM 676 O O . HIS A 1 83 ? -11.737 -5.013 0.038 1.00 77.88 83 HIS A O 1
ATOM 682 N N . GLY A 1 84 ? -11.344 -2.956 -0.759 1.00 77.88 84 GLY A N 1
ATOM 683 C CA . GLY A 1 84 ? -10.979 -2.388 0.534 1.00 77.88 84 GLY A CA 1
ATOM 684 C C . GLY A 1 84 ? -9.615 -2.890 1.007 1.00 77.88 84 GLY A C 1
ATOM 685 O O . GLY A 1 84 ? -8.795 -3.402 0.245 1.00 77.88 84 GLY A O 1
ATOM 686 N N . MET A 1 85 ? -9.371 -2.761 2.307 1.00 74.19 85 MET A N 1
ATOM 687 C CA . MET A 1 85 ? -8.195 -3.331 2.955 1.00 74.19 85 MET A CA 1
ATOM 688 C C . MET A 1 85 ? -8.669 -4.227 4.099 1.00 74.19 85 MET A C 1
ATOM 690 O O . MET A 1 85 ? -9.119 -3.731 5.124 1.00 74.19 85 MET A O 1
ATOM 694 N N . ASP A 1 86 ? -8.559 -5.548 3.922 1.00 59.28 86 ASP A N 1
ATOM 695 C CA . ASP A 1 86 ? -9.094 -6.577 4.842 1.00 59.28 86 ASP A CA 1
ATOM 696 C C . ASP A 1 86 ? -8.575 -6.425 6.290 1.00 59.28 86 ASP A C 1
ATOM 698 O O . ASP A 1 86 ? -9.257 -6.719 7.266 1.00 59.28 86 ASP A O 1
ATOM 702 N N . ASN A 1 87 ? -7.373 -5.859 6.437 1.00 58.06 87 ASN A N 1
ATOM 703 C CA . ASN A 1 87 ? -6.717 -5.583 7.716 1.00 58.06 87 ASN A CA 1
ATOM 704 C C . ASN A 1 87 ? -6.912 -4.150 8.244 1.00 58.06 87 ASN A C 1
ATOM 706 O O . ASN A 1 87 ? -6.239 -3.769 9.208 1.00 58.06 87 ASN A O 1
ATOM 710 N N . ALA A 1 88 ? -7.763 -3.341 7.615 1.00 56.31 88 ALA A N 1
ATOM 711 C CA . ALA A 1 88 ? -8.065 -1.997 8.075 1.00 56.31 88 ALA A CA 1
ATOM 712 C C . ALA A 1 88 ? -9.190 -2.038 9.115 1.00 56.31 88 ALA A C 1
ATOM 714 O O . ALA A 1 88 ? -10.332 -2.384 8.824 1.00 56.31 88 ALA A O 1
ATOM 715 N N . THR A 1 89 ? -8.859 -1.674 10.350 1.00 46.03 89 THR A N 1
ATOM 716 C CA . THR A 1 89 ? -9.853 -1.481 11.407 1.00 46.03 89 THR A CA 1
ATOM 717 C C . THR A 1 89 ? -10.418 -0.066 11.299 1.00 46.03 89 THR A C 1
ATOM 719 O O . THR A 1 89 ? -9.656 0.904 11.263 1.00 46.03 89 THR A O 1
ATOM 722 N N . SER A 1 90 ? -11.749 0.042 11.270 1.00 45.28 90 SER A N 1
ATOM 723 C CA . SER A 1 90 ? -12.471 1.289 11.540 1.00 45.28 90 SER A CA 1
ATOM 724 C C . SER A 1 90 ? -12.211 1.704 12.984 1.00 45.28 90 SER A C 1
ATOM 726 O O . SER A 1 90 ? -12.465 0.907 13.893 1.00 45.28 90 SER A O 1
ATOM 728 N N . ALA A 1 91 ? -11.650 2.900 13.170 1.00 45.09 91 ALA A N 1
ATOM 729 C CA . ALA A 1 91 ? -11.435 3.491 14.489 1.00 45.09 91 ALA A CA 1
ATOM 730 C C . ALA A 1 91 ? -12.759 3.751 15.226 1.00 45.09 91 ALA A C 1
ATOM 732 O O . ALA A 1 91 ? -13.772 4.055 14.554 1.00 45.09 91 ALA A O 1
#

pLDDT: mean 80.41, std 12.49, range [39.66, 91.38]

Sequence (91 aa):
MCWDVKLSLEERRKWGEEILRHSFDEKEWQQARSALLNLLASENLHANENSIRSYISCCAEAVGSSYPLPSLEKTVIEFFQEHGMDNATSA

Secondary structure (DSSP, 8-state):
---TTT--HHHHHHHHHHHHHSSS-HHHHHHHHHHHHHHHHHTTEE--HHHHHHHHHHHHHHHTT-SS---HHHHHHHHHHHH--TT-EE-